Protein AF-A0A8T4RUQ4-F1 (afdb_monomer_lite)

Structure (mmCIF, N/CA/C/O backbone):
data_AF-A0A8T4RUQ4-F1
#
_entry.id   AF-A0A8T4RUQ4-F1
#
loop_
_atom_site.group_PDB
_atom_site.id
_atom_site.type_symbol
_atom_site.label_atom_id
_atom_site.label_alt_id
_atom_site.label_comp_id
_atom_site.label_asym_id
_atom_site.label_entity_id
_atom_site.label_seq_id
_atom_site.pdbx_PDB_ins_code
_atom_site.Cartn_x
_atom_site.Cartn_y
_atom_site.Cartn_z
_atom_site.occupancy
_atom_site.B_iso_or_equiv
_atom_site.auth_seq_id
_atom_site.auth_comp_id
_atom_site.auth_asym_id
_atom_site.auth_atom_id
_atom_site.pdbx_PDB_model_num
ATOM 1 N N . MET A 1 1 ? -36.673 11.374 -6.637 1.00 37.91 1 MET A N 1
ATOM 2 C CA . MET A 1 1 ? -35.238 11.243 -6.970 1.00 37.91 1 MET A CA 1
ATOM 3 C C . MET A 1 1 ? -34.459 11.154 -5.669 1.00 37.91 1 MET A C 1
ATOM 5 O O . MET A 1 1 ? -34.375 12.148 -4.961 1.00 37.91 1 MET A O 1
ATOM 9 N N . PHE A 1 2 ? -33.963 9.973 -5.297 1.00 44.12 2 PHE A N 1
ATOM 10 C CA . PHE A 1 2 ? -33.124 9.838 -4.106 1.00 44.12 2 PHE A CA 1
ATOM 11 C C . PHE A 1 2 ? -31.735 10.381 -4.434 1.00 44.12 2 PHE A C 1
ATOM 13 O O . PHE A 1 2 ? -30.969 9.757 -5.166 1.00 44.12 2 PHE A O 1
ATOM 20 N N . SER A 1 3 ? -31.451 11.586 -3.940 1.00 45.38 3 SER A N 1
ATOM 21 C CA . SER A 1 3 ? -30.118 12.176 -3.971 1.00 45.38 3 SER A CA 1
ATOM 22 C C . SER A 1 3 ? -29.170 11.239 -3.226 1.00 45.38 3 SER A C 1
ATOM 24 O O . SER A 1 3 ? -29.242 11.091 -2.006 1.00 45.38 3 SER A O 1
ATOM 26 N N . SER A 1 4 ? -28.330 10.535 -3.982 1.00 47.59 4 SER A N 1
ATOM 27 C CA . SER A 1 4 ? -27.268 9.701 -3.441 1.00 47.59 4 SER A CA 1
ATOM 28 C C . SER A 1 4 ? -26.260 10.625 -2.765 1.00 47.59 4 SER A C 1
ATOM 30 O O . SER A 1 4 ? -25.376 11.167 -3.428 1.00 47.59 4 SER A O 1
ATOM 32 N N . LEU A 1 5 ? -26.399 10.820 -1.452 1.00 46.06 5 LEU A N 1
ATOM 33 C CA . LEU A 1 5 ? -25.391 11.473 -0.623 1.00 46.06 5 LEU A CA 1
ATOM 34 C C . LEU A 1 5 ? -24.071 10.727 -0.840 1.00 46.06 5 LEU A C 1
ATOM 36 O O . LEU A 1 5 ? -23.889 9.600 -0.372 1.00 46.06 5 LEU A O 1
ATOM 40 N N . LYS A 1 6 ? -23.161 11.324 -1.615 1.00 43.22 6 LYS A N 1
ATOM 41 C CA . LYS A 1 6 ? -21.785 10.847 -1.717 1.00 43.22 6 LYS A CA 1
ATOM 42 C C . LYS A 1 6 ? -21.204 10.969 -0.315 1.00 43.22 6 LYS A C 1
ATOM 44 O O . LYS A 1 6 ? -20.924 12.072 0.133 1.00 43.22 6 LYS A O 1
ATOM 49 N N . LYS A 1 7 ? -21.077 9.846 0.396 1.00 49.56 7 LYS A N 1
ATOM 50 C CA . LYS A 1 7 ? -20.263 9.792 1.610 1.00 49.56 7 LYS A CA 1
ATOM 51 C C . LYS A 1 7 ? -18.850 10.176 1.192 1.00 49.56 7 LYS A C 1
ATOM 53 O O . LYS A 1 7 ? -18.219 9.433 0.438 1.00 49.56 7 LYS A O 1
ATOM 58 N N . GLU A 1 8 ? -18.402 11.346 1.626 1.00 59.28 8 GLU A N 1
ATOM 59 C CA . GLU A 1 8 ? -16.996 11.708 1.534 1.00 59.28 8 GLU A CA 1
ATOM 60 C C . GLU A 1 8 ? -16.187 10.648 2.282 1.00 59.28 8 GLU A C 1
ATOM 62 O O . GLU A 1 8 ? -16.623 10.095 3.298 1.00 59.28 8 GLU A O 1
ATOM 67 N N . PHE A 1 9 ? -15.059 10.263 1.694 1.00 68.62 9 PHE A N 1
ATOM 68 C CA . PHE A 1 9 ? -14.170 9.295 2.305 1.00 68.62 9 PHE A CA 1
ATOM 69 C C . PHE A 1 9 ? -13.537 9.952 3.533 1.00 68.62 9 PHE A C 1
ATOM 71 O O . PHE A 1 9 ? -12.751 10.882 3.398 1.00 68.62 9 PHE A O 1
ATOM 78 N N . ASP A 1 10 ? -13.915 9.492 4.724 1.00 74.38 10 ASP A N 1
ATOM 79 C CA . ASP A 1 10 ? -13.365 10.017 5.970 1.00 74.38 10 ASP A CA 1
ATOM 80 C C . ASP A 1 10 ? -11.993 9.387 6.231 1.00 74.38 10 ASP A C 1
ATOM 82 O O . ASP A 1 10 ? -11.865 8.183 6.493 1.00 74.38 10 ASP A O 1
ATOM 86 N N . LYS A 1 11 ? -10.951 10.202 6.086 1.00 79.81 11 LYS A N 1
ATOM 87 C CA . LYS A 1 11 ? -9.565 9.784 6.261 1.00 79.81 11 LYS A CA 1
ATOM 88 C C . LYS A 1 11 ? -9.284 9.548 7.753 1.00 79.81 11 LYS A C 1
ATOM 90 O O . LYS A 1 11 ? -9.681 10.356 8.589 1.00 79.81 11 LYS A O 1
ATOM 95 N N . PRO A 1 12 ? -8.559 8.479 8.132 1.00 86.94 12 PRO A N 1
ATOM 96 C CA . PRO A 1 12 ? -8.268 8.238 9.539 1.00 86.94 12 PRO A CA 1
ATOM 97 C C . PRO A 1 12 ? -7.388 9.352 10.128 1.00 86.94 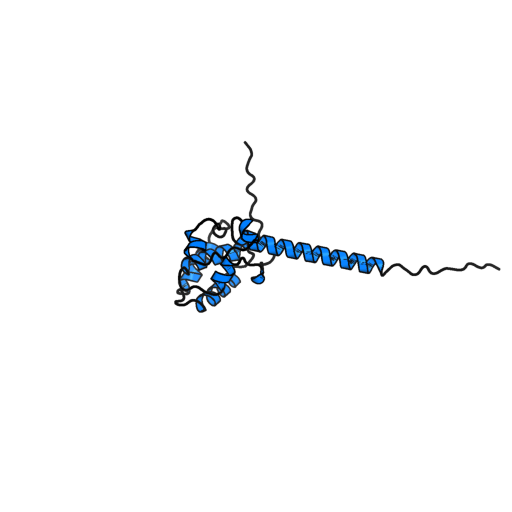12 PRO A C 1
ATOM 99 O O . PRO A 1 12 ? -6.459 9.835 9.481 1.00 86.94 12 PRO A O 1
ATOM 102 N N . SER A 1 13 ? -7.655 9.702 11.391 1.00 84.00 13 SER A N 1
ATOM 103 C CA . SER A 1 13 ? -6.901 10.702 12.167 1.00 84.00 13 SER A CA 1
ATOM 104 C C . SER A 1 13 ? -5.433 10.336 12.408 1.00 84.00 13 SER A C 1
ATOM 106 O O . SER A 1 13 ? -4.611 11.207 12.657 1.00 84.00 13 SER A O 1
ATOM 108 N N . GLU A 1 14 ? -5.109 9.046 12.348 1.00 91.25 14 GLU A N 1
ATOM 109 C CA . GLU A 1 14 ? -3.758 8.507 12.498 1.00 91.25 14 GLU A CA 1
ATOM 110 C C . GLU A 1 14 ? -3.508 7.522 11.360 1.00 91.25 14 GLU A C 1
ATOM 112 O O . GLU A 1 14 ? -4.437 6.838 10.910 1.00 91.25 14 GLU A O 1
ATOM 117 N N . ALA A 1 15 ? -2.254 7.424 10.923 1.00 96.31 15 ALA A N 1
ATOM 118 C CA . ALA A 1 15 ? -1.841 6.455 9.922 1.00 96.31 15 ALA A CA 1
ATOM 119 C C . ALA A 1 15 ? -2.138 5.023 10.388 1.00 96.31 15 ALA A C 1
ATOM 121 O O . ALA A 1 15 ? -1.772 4.615 11.491 1.00 96.31 15 ALA A O 1
ATOM 122 N N . VAL A 1 16 ? -2.802 4.244 9.534 1.00 97.19 16 VAL A N 1
ATOM 123 C CA . VAL A 1 16 ? -3.035 2.825 9.793 1.00 97.19 16 VAL A CA 1
ATOM 124 C C . VAL A 1 16 ? -1.692 2.092 9.711 1.00 97.19 16 VAL A C 1
ATOM 126 O O . VAL A 1 16 ? -1.003 2.232 8.694 1.00 97.19 16 VAL A O 1
ATOM 129 N N . PRO A 1 17 ? -1.321 1.307 10.736 1.00 97.25 17 PRO A N 1
ATOM 130 C CA . PRO A 1 17 ? -0.046 0.605 10.757 1.00 97.25 17 PRO A CA 1
ATOM 131 C C . PRO A 1 17 ? -0.071 -0.634 9.842 1.00 97.25 17 PRO A C 1
ATOM 133 O O . PRO A 1 17 ? -1.133 -1.194 9.536 1.00 97.25 17 PRO A O 1
ATOM 136 N N . GLU A 1 18 ? 1.104 -1.053 9.367 1.00 98.00 18 GLU A N 1
ATOM 137 C CA . GLU A 1 18 ? 1.253 -2.050 8.292 1.00 98.00 18 GLU A CA 1
ATOM 138 C C . GLU A 1 18 ? 0.715 -3.438 8.661 1.00 98.00 18 GLU A C 1
ATOM 140 O O . GLU A 1 18 ? 0.264 -4.206 7.804 1.00 98.00 18 GLU A O 1
ATOM 145 N N . GLU A 1 19 ? 0.691 -3.763 9.949 1.00 97.56 19 GLU A N 1
ATOM 146 C CA . GLU A 1 19 ? 0.171 -5.016 10.492 1.00 97.56 19 GLU A CA 1
ATOM 147 C C . GLU A 1 19 ? -1.308 -5.201 10.133 1.00 97.56 19 GLU A C 1
ATOM 149 O O . GLU A 1 19 ? -1.783 -6.333 9.969 1.00 97.56 19 GLU A O 1
ATOM 154 N N . LEU A 1 20 ? -2.031 -4.095 9.937 1.00 97.75 20 LEU A N 1
ATOM 155 C CA . LEU A 1 20 ? -3.453 -4.083 9.603 1.00 97.75 20 LEU A CA 1
ATOM 156 C C . LEU A 1 20 ? -3.719 -4.076 8.097 1.00 97.75 20 LEU A C 1
ATOM 158 O O . LEU A 1 20 ? -4.879 -4.149 7.686 1.00 97.75 20 LEU A O 1
ATOM 162 N N . PHE A 1 21 ? -2.680 -4.028 7.265 1.00 98.19 21 PHE A N 1
ATOM 163 C CA . PHE A 1 21 ? -2.843 -4.017 5.816 1.00 98.19 21 PHE A CA 1
ATOM 164 C C . PHE A 1 21 ? -3.400 -5.348 5.289 1.00 98.19 21 PHE A C 1
ATOM 166 O O . PHE A 1 21 ? -3.190 -6.408 5.896 1.00 98.19 21 PHE A O 1
ATOM 173 N N . PRO A 1 22 ? -4.117 -5.314 4.151 1.00 97.88 22 PRO A N 1
ATOM 174 C CA . PRO A 1 22 ? -4.596 -6.524 3.498 1.00 97.88 22 PRO A CA 1
ATOM 175 C C . PRO A 1 22 ? -3.442 -7.368 2.946 1.00 97.88 22 PRO A C 1
ATOM 177 O O . PRO A 1 22 ? -2.380 -6.819 2.626 1.00 97.88 22 PRO A O 1
ATOM 180 N N . PRO A 1 23 ? -3.661 -8.684 2.752 1.00 97.94 23 PRO A N 1
ATOM 181 C CA . PRO A 1 23 ? -2.645 -9.593 2.223 1.00 97.94 23 PRO A CA 1
ATOM 182 C C . PRO A 1 23 ? -2.001 -9.099 0.922 1.00 97.94 23 PRO A C 1
ATOM 184 O O . PRO A 1 23 ? -0.782 -9.123 0.795 1.00 97.94 23 PRO A O 1
ATOM 187 N N . CYS A 1 24 ? -2.792 -8.559 -0.013 1.00 97.94 24 CYS A N 1
ATOM 188 C CA . CYS A 1 24 ? -2.278 -8.084 -1.299 1.00 97.94 24 CYS A CA 1
ATOM 189 C C . CYS A 1 24 ? -1.296 -6.912 -1.177 1.00 97.94 24 CYS A C 1
ATOM 191 O O . CYS A 1 24 ? -0.295 -6.875 -1.887 1.00 97.94 24 CYS A O 1
ATOM 193 N N . ILE A 1 25 ? -1.536 -5.975 -0.256 1.00 98.44 25 ILE A N 1
ATOM 194 C CA . ILE A 1 25 ? -0.617 -4.857 -0.016 1.00 98.44 25 ILE A CA 1
ATOM 195 C C . ILE A 1 25 ? 0.643 -5.355 0.692 1.00 98.44 25 ILE A C 1
ATOM 197 O O . ILE A 1 25 ? 1.740 -4.942 0.326 1.00 98.44 25 ILE A O 1
ATOM 201 N N . LYS A 1 26 ? 0.514 -6.287 1.644 1.00 98.31 26 LYS A N 1
ATOM 202 C CA . LYS A 1 26 ? 1.672 -6.912 2.303 1.00 98.31 26 LYS A CA 1
ATOM 203 C C . LYS A 1 26 ? 2.563 -7.656 1.307 1.00 98.31 26 LYS A C 1
ATOM 205 O O . LYS A 1 26 ? 3.778 -7.498 1.354 1.00 98.31 26 LYS A O 1
ATOM 210 N N . LEU A 1 27 ? 1.969 -8.395 0.370 1.00 97.69 27 LEU A N 1
ATOM 211 C CA . LEU A 1 27 ? 2.698 -9.076 -0.702 1.00 97.69 27 LEU A CA 1
ATOM 212 C C . LEU A 1 27 ? 3.390 -8.089 -1.641 1.00 97.69 27 LEU A C 1
ATOM 214 O O . LEU A 1 27 ? 4.557 -8.286 -1.961 1.00 97.69 27 LEU A O 1
ATOM 218 N N . ILE A 1 28 ? 2.723 -6.991 -2.019 1.00 97.88 28 ILE A N 1
ATOM 219 C CA . ILE A 1 28 ? 3.385 -5.914 -2.765 1.00 97.88 28 ILE A CA 1
ATOM 220 C C . ILE A 1 28 ? 4.597 -5.401 -1.975 1.00 97.88 28 ILE A C 1
ATOM 222 O O . ILE A 1 28 ? 5.686 -5.333 -2.535 1.00 97.88 28 ILE A O 1
ATOM 226 N N . LEU A 1 29 ? 4.434 -5.079 -0.687 1.00 98.06 29 LEU A N 1
ATOM 227 C CA . LEU A 1 29 ? 5.488 -4.528 0.176 1.00 98.06 29 LEU A CA 1
ATOM 228 C C . LEU A 1 29 ? 6.654 -5.495 0.448 1.00 98.06 29 LEU A C 1
ATOM 230 O O . LEU A 1 29 ? 7.757 -5.034 0.759 1.00 98.06 29 LEU A O 1
ATOM 234 N N . ALA A 1 30 ? 6.436 -6.803 0.308 1.00 96.75 30 ALA A N 1
ATOM 235 C CA . ALA A 1 30 ? 7.487 -7.817 0.379 1.00 96.75 30 ALA A CA 1
ATOM 236 C C . ALA A 1 30 ? 8.433 -7.780 -0.838 1.00 96.75 30 ALA A C 1
ATOM 238 O O . ALA A 1 30 ? 9.569 -8.238 -0.744 1.00 96.75 30 ALA A O 1
ATOM 239 N N . GLY A 1 31 ? 7.991 -7.179 -1.944 1.00 96.12 31 GLY A N 1
ATOM 240 C CA . GLY A 1 31 ? 8.762 -6.997 -3.167 1.00 96.12 31 GLY A CA 1
ATOM 241 C C . GLY A 1 31 ? 8.123 -7.693 -4.369 1.00 96.12 31 GLY A C 1
ATOM 242 O O . GLY A 1 31 ? 7.302 -8.594 -4.228 1.00 96.12 31 GLY A O 1
ATOM 243 N N . LEU A 1 32 ? 8.488 -7.257 -5.575 1.00 95.12 32 LEU A N 1
ATOM 244 C CA . LEU A 1 32 ? 7.908 -7.728 -6.831 1.00 95.12 32 LEU A CA 1
ATOM 245 C C . LEU A 1 32 ? 8.965 -7.991 -7.905 1.00 95.12 32 LEU A C 1
ATOM 247 O O . LEU A 1 32 ? 9.867 -7.177 -8.139 1.00 95.12 32 LEU A O 1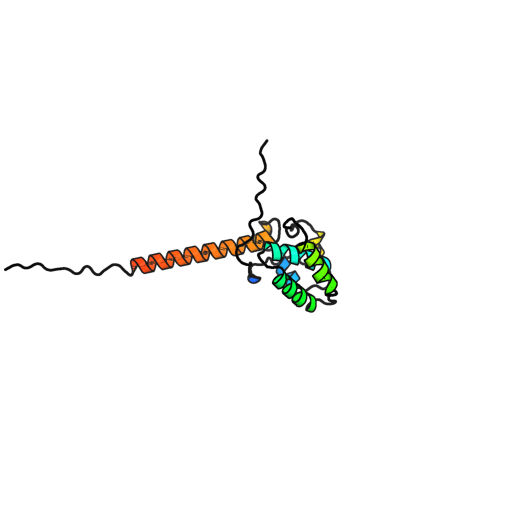
ATOM 251 N N . LYS A 1 33 ? 8.771 -9.096 -8.632 1.00 91.31 33 LYS A N 1
ATOM 252 C CA . LYS A 1 33 ? 9.519 -9.418 -9.855 1.00 91.31 33 LYS A CA 1
ATOM 253 C C . LYS A 1 33 ? 9.059 -8.562 -11.042 1.00 91.31 33 LYS A C 1
ATOM 255 O O . LYS A 1 33 ? 9.895 -8.048 -11.779 1.00 91.31 33 LYS A O 1
ATOM 260 N N . ASP A 1 34 ? 7.747 -8.368 -11.187 1.00 92.44 34 ASP A N 1
ATOM 261 C CA . ASP A 1 34 ? 7.122 -7.550 -12.234 1.00 92.44 34 ASP A CA 1
ATOM 262 C C . ASP A 1 34 ? 5.937 -6.726 -11.678 1.00 92.44 34 ASP A C 1
ATOM 264 O O . ASP A 1 34 ? 5.499 -6.924 -10.549 1.00 92.44 34 ASP A O 1
ATOM 268 N N . GLY A 1 35 ? 5.437 -5.745 -12.434 1.00 94.38 35 GLY A N 1
ATOM 269 C CA . GLY A 1 35 ? 4.280 -4.928 -12.058 1.00 94.38 35 GLY A CA 1
ATOM 270 C C . GLY A 1 35 ? 4.607 -3.715 -11.181 1.00 94.38 35 GLY A C 1
ATOM 271 O O . GLY A 1 35 ? 3.697 -3.036 -10.714 1.00 94.38 35 GLY A O 1
ATOM 272 N N . ARG A 1 36 ? 5.887 -3.367 -10.995 1.00 95.69 36 ARG A N 1
ATOM 273 C CA . ARG A 1 36 ? 6.325 -2.280 -10.093 1.00 95.69 36 ARG A CA 1
ATOM 274 C C . ARG A 1 36 ? 5.675 -0.922 -10.356 1.00 95.69 36 ARG A C 1
ATOM 276 O O . ARG A 1 36 ? 5.318 -0.237 -9.410 1.00 95.69 36 ARG A O 1
ATOM 283 N N . LYS A 1 37 ? 5.491 -0.515 -11.619 1.00 95.00 37 LYS A N 1
ATOM 284 C CA . LYS A 1 37 ? 4.830 0.768 -11.938 1.00 95.00 37 LYS A CA 1
ATOM 285 C C . LYS A 1 37 ? 3.366 0.780 -11.477 1.00 95.00 37 LYS A C 1
ATOM 287 O O . LYS A 1 37 ? 2.907 1.789 -10.954 1.00 95.00 37 LYS A O 1
ATOM 292 N N . ARG A 1 38 ? 2.660 -0.350 -11.633 1.00 95.75 38 ARG A N 1
ATOM 293 C CA . ARG A 1 38 ? 1.295 -0.540 -11.112 1.00 95.75 38 ARG A CA 1
ATOM 294 C C . ARG A 1 38 ? 1.298 -0.547 -9.584 1.00 95.75 38 ARG A C 1
ATOM 296 O O . ARG A 1 38 ? 0.449 0.088 -8.973 1.00 95.75 38 ARG A O 1
ATOM 303 N N . ALA A 1 39 ? 2.284 -1.202 -8.975 1.00 97.25 39 ALA A N 1
ATOM 304 C CA . ALA A 1 39 ? 2.449 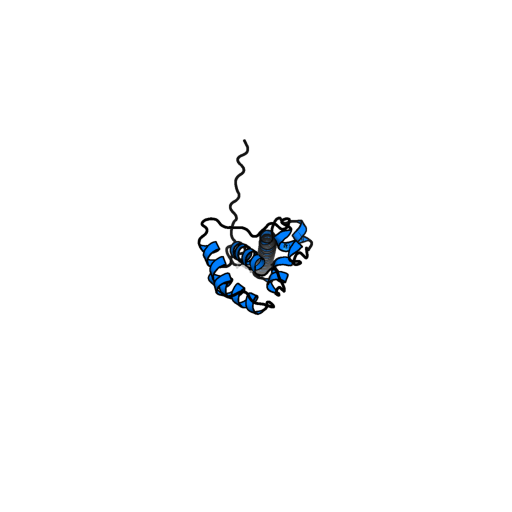-1.238 -7.528 1.00 97.25 39 ALA A CA 1
ATOM 305 C C . ALA A 1 39 ? 2.691 0.149 -6.917 1.00 97.25 39 ALA A C 1
ATOM 307 O O . ALA A 1 39 ? 2.055 0.463 -5.922 1.00 97.25 39 ALA A O 1
ATOM 308 N N . VAL A 1 40 ? 3.532 1.000 -7.520 1.00 97.81 40 VAL A N 1
ATOM 309 C CA . VAL A 1 40 ? 3.735 2.384 -7.048 1.00 97.81 40 VAL A CA 1
ATOM 310 C C . VAL A 1 40 ? 2.410 3.145 -7.053 1.00 97.81 40 VAL A C 1
ATOM 312 O O . VAL A 1 40 ? 2.043 3.727 -6.037 1.00 97.81 40 VAL A O 1
ATOM 315 N N . PHE A 1 41 ? 1.644 3.063 -8.145 1.00 96.81 41 PHE A N 1
ATOM 316 C CA . PHE A 1 41 ? 0.309 3.658 -8.205 1.00 96.81 41 PHE A CA 1
ATOM 317 C C . PHE A 1 41 ? -0.609 3.124 -7.092 1.00 96.81 41 PHE A C 1
ATOM 319 O O . PHE A 1 41 ? -1.207 3.911 -6.360 1.00 96.81 41 PHE A O 1
ATOM 326 N N . ILE A 1 42 ? -0.686 1.803 -6.910 1.00 97.94 42 ILE A N 1
ATOM 327 C CA . ILE A 1 42 ? -1.497 1.174 -5.855 1.00 97.94 42 ILE A CA 1
ATOM 328 C C . ILE A 1 42 ? -1.072 1.660 -4.463 1.00 97.94 42 ILE A C 1
ATOM 330 O O . ILE A 1 42 ? -1.932 2.041 -3.673 1.00 97.94 42 ILE A O 1
ATOM 334 N N . LEU A 1 43 ? 0.230 1.645 -4.165 1.00 98.38 43 LEU A N 1
ATOM 335 C CA . LEU A 1 43 ? 0.782 1.993 -2.856 1.00 98.38 43 LEU A CA 1
ATOM 336 C C . LEU A 1 43 ? 0.550 3.464 -2.516 1.00 98.38 43 LEU A C 1
ATOM 338 O O . LEU A 1 43 ? 0.129 3.740 -1.399 1.00 98.38 43 LEU A O 1
ATOM 342 N N . ILE A 1 44 ? 0.759 4.392 -3.456 1.00 97.88 44 ILE A N 1
ATOM 343 C CA . ILE A 1 44 ? 0.516 5.824 -3.219 1.00 97.88 44 ILE A CA 1
ATOM 344 C C . ILE A 1 44 ? -0.943 6.053 -2.819 1.00 97.88 44 ILE A C 1
ATOM 346 O O . ILE A 1 44 ? -1.204 6.627 -1.763 1.00 97.88 44 ILE A O 1
ATOM 350 N N . ASN A 1 45 ? -1.885 5.563 -3.632 1.00 97.19 45 ASN A N 1
ATOM 351 C CA . ASN A 1 45 ? -3.312 5.752 -3.370 1.00 97.19 45 ASN A CA 1
ATOM 352 C C . ASN A 1 45 ? -3.719 5.063 -2.058 1.00 97.19 45 ASN A C 1
ATOM 354 O O . ASN A 1 45 ? -4.379 5.659 -1.213 1.00 97.19 45 ASN A O 1
ATOM 358 N N . PHE A 1 46 ? -3.280 3.818 -1.844 1.00 98.00 46 PHE A N 1
ATOM 359 C CA . PHE A 1 46 ? -3.600 3.067 -0.633 1.00 98.00 46 PHE A CA 1
ATOM 360 C C . PHE A 1 46 ? -3.060 3.740 0.635 1.00 98.00 46 PHE A C 1
ATOM 362 O O . PHE A 1 46 ? -3.833 3.967 1.561 1.00 98.00 46 PHE A O 1
ATOM 369 N N . LEU A 1 47 ? -1.763 4.064 0.687 1.00 97.88 47 LEU A N 1
ATOM 370 C CA . LEU A 1 47 ? -1.127 4.635 1.878 1.00 97.88 47 LEU A CA 1
ATOM 371 C C . LEU A 1 47 ? -1.694 6.020 2.191 1.00 97.88 47 LEU A C 1
ATOM 373 O O . LEU A 1 47 ? -1.970 6.324 3.353 1.00 97.88 47 LEU A O 1
ATOM 377 N N . LYS A 1 48 ? -1.955 6.830 1.155 1.00 96.19 48 LYS A N 1
ATOM 378 C CA . LYS A 1 48 ? -2.583 8.139 1.332 1.00 96.19 48 LYS A CA 1
ATOM 379 C C . LYS A 1 48 ? -3.969 8.014 1.958 1.00 96.19 48 LYS A C 1
ATOM 381 O O . LYS A 1 48 ? -4.240 8.690 2.953 1.00 96.19 48 LYS A O 1
ATOM 386 N N . SER A 1 49 ? -4.812 7.125 1.429 1.00 95.69 49 SER A N 1
ATOM 387 C CA . SER A 1 49 ? -6.134 6.836 1.999 1.00 95.69 49 SER A CA 1
ATOM 388 C C . SER A 1 49 ? -6.049 6.167 3.382 1.00 95.69 49 SER A C 1
ATOM 390 O O . SER A 1 49 ? -6.952 6.322 4.197 1.00 95.69 49 SER A O 1
ATOM 392 N N . ALA A 1 50 ? -4.959 5.458 3.683 1.00 96.44 50 ALA A N 1
ATOM 393 C CA . ALA A 1 50 ? -4.696 4.837 4.981 1.00 96.44 50 ALA A CA 1
ATOM 394 C C . ALA A 1 50 ? -4.133 5.810 6.034 1.00 96.44 50 ALA A C 1
ATOM 396 O O . ALA A 1 50 ? -3.778 5.377 7.126 1.00 96.44 50 ALA A O 1
ATOM 397 N N . GLY A 1 51 ? -4.038 7.108 5.738 1.00 95.50 51 GLY A N 1
ATOM 398 C CA . GLY A 1 51 ? -3.645 8.119 6.720 1.00 95.50 51 GLY A CA 1
ATOM 399 C C . GLY A 1 51 ? -2.263 8.730 6.502 1.00 95.50 51 GLY A C 1
ATOM 400 O O . GLY A 1 51 ? -2.024 9.832 6.986 1.00 95.50 51 GLY A O 1
ATOM 401 N N . TRP A 1 52 ? -1.391 8.084 5.727 1.00 97.12 52 TRP A N 1
ATOM 402 C CA . TRP A 1 52 ? 0.025 8.442 5.639 1.00 97.12 52 TRP A CA 1
ATOM 403 C C . TRP A 1 52 ? 0.227 9.806 4.950 1.00 97.12 52 TRP A C 1
ATOM 405 O O . TRP A 1 52 ? -0.558 10.236 4.084 1.00 97.12 52 TRP A O 1
ATOM 415 N N . ASP A 1 53 ? 1.248 10.542 5.376 1.00 96.12 53 ASP A N 1
ATOM 416 C CA . ASP A 1 53 ? 1.690 11.784 4.743 1.00 96.12 53 ASP A CA 1
ATOM 417 C C . ASP A 1 53 ? 2.591 11.495 3.529 1.00 96.12 53 ASP A C 1
ATOM 419 O O . ASP A 1 53 ? 2.942 10.355 3.246 1.00 96.12 53 ASP A O 1
ATOM 423 N N . TYR A 1 54 ? 2.876 12.520 2.728 1.00 96.44 54 TYR A N 1
ATOM 424 C CA . TYR A 1 54 ? 3.608 12.310 1.477 1.00 96.44 54 TYR A CA 1
ATOM 425 C C . TYR A 1 54 ? 5.082 11.966 1.699 1.00 96.44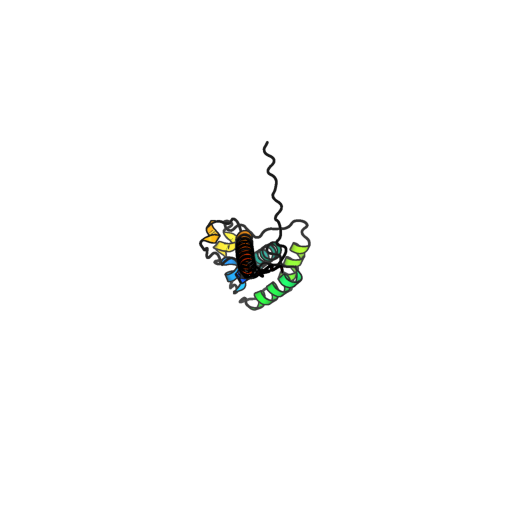 54 TYR A C 1
ATOM 427 O O . TYR A 1 54 ? 5.627 11.213 0.895 1.00 96.44 54 TYR A O 1
ATOM 435 N N . ASP A 1 55 ? 5.692 12.466 2.770 1.00 97.19 55 ASP A N 1
ATOM 436 C CA . ASP A 1 55 ? 7.119 12.293 3.020 1.00 97.19 55 ASP A CA 1
ATOM 437 C C . ASP A 1 55 ? 7.371 10.855 3.500 1.00 97.19 55 ASP A C 1
ATOM 439 O O . ASP A 1 55 ? 8.200 10.143 2.932 1.00 97.19 55 ASP A O 1
ATOM 443 N N . THR A 1 56 ? 6.535 10.350 4.416 1.00 97.81 56 THR A N 1
ATOM 444 C CA . THR A 1 56 ? 6.586 8.939 4.843 1.00 97.81 56 THR A CA 1
ATOM 445 C C . THR A 1 56 ? 6.248 7.963 3.713 1.00 97.81 56 THR A C 1
ATOM 447 O O . THR A 1 56 ? 6.846 6.887 3.615 1.00 97.81 56 THR A O 1
ATOM 450 N N . ILE A 1 57 ? 5.326 8.323 2.808 1.00 98.25 57 ILE A N 1
ATOM 451 C CA . ILE A 1 57 ? 5.053 7.528 1.599 1.00 98.25 57 ILE A CA 1
ATOM 452 C C . ILE A 1 57 ? 6.284 7.487 0.690 1.00 98.25 57 ILE A C 1
ATOM 454 O O . ILE A 1 57 ? 6.612 6.420 0.165 1.00 98.25 57 ILE A O 1
ATOM 458 N N . GLU A 1 58 ? 6.968 8.614 0.486 1.00 98.38 58 GLU A N 1
ATOM 459 C CA . GLU A 1 58 ? 8.173 8.671 -0.342 1.00 98.38 58 GLU A CA 1
ATOM 460 C C . GLU A 1 58 ? 9.271 7.755 0.205 1.00 98.38 58 GLU A C 1
ATOM 462 O O . GLU A 1 58 ? 9.772 6.889 -0.520 1.00 98.38 58 GLU A O 1
ATOM 467 N N . GLU A 1 59 ? 9.584 7.884 1.495 1.00 98.06 59 GLU A N 1
ATOM 468 C CA . GLU A 1 59 ? 10.562 7.040 2.183 1.00 98.06 59 GLU A CA 1
ATOM 469 C C . GLU A 1 59 ? 10.209 5.557 2.048 1.00 98.06 59 GLU A C 1
ATOM 471 O O . GLU A 1 59 ? 11.055 4.730 1.678 1.00 98.06 59 GLU A O 1
ATOM 476 N N . LYS A 1 60 ? 8.930 5.218 2.259 1.00 98.38 60 LYS A N 1
ATOM 477 C CA . LYS A 1 60 ? 8.436 3.847 2.131 1.00 98.38 60 LYS A CA 1
ATOM 478 C C . LYS A 1 60 ? 8.613 3.306 0.717 1.00 98.38 60 LYS A C 1
ATOM 480 O O . LYS A 1 60 ? 9.051 2.164 0.560 1.00 98.38 60 LYS A O 1
ATOM 485 N N . LEU A 1 61 ? 8.297 4.095 -0.311 1.00 98.31 61 LEU A N 1
ATOM 486 C CA . LEU A 1 61 ? 8.440 3.694 -1.712 1.00 98.31 61 LEU A CA 1
ATOM 487 C C . LEU A 1 61 ? 9.905 3.509 -2.107 1.00 98.31 61 LEU A C 1
ATOM 489 O O . LEU A 1 61 ? 10.221 2.542 -2.800 1.00 98.31 61 LEU A O 1
ATOM 493 N N . ILE A 1 62 ? 10.802 4.389 -1.656 1.00 97.75 62 ILE A N 1
ATOM 494 C CA . ILE A 1 62 ? 12.244 4.268 -1.905 1.00 97.75 62 ILE A CA 1
ATOM 495 C C . ILE A 1 62 ? 12.783 2.994 -1.245 1.00 97.75 62 ILE A C 1
ATOM 497 O O . ILE A 1 62 ? 13.466 2.203 -1.901 1.00 97.75 62 ILE A O 1
ATOM 501 N N . ALA A 1 63 ? 12.442 2.758 0.024 1.00 97.56 63 ALA A N 1
ATOM 502 C CA . ALA A 1 63 ? 12.863 1.567 0.759 1.00 97.56 63 ALA A CA 1
ATOM 503 C C . ALA A 1 63 ? 12.310 0.277 0.135 1.00 97.56 63 ALA A C 1
ATOM 505 O O . ALA A 1 63 ? 13.043 -0.698 -0.031 1.00 97.56 63 ALA A O 1
ATOM 506 N N . TRP A 1 64 ? 11.034 0.271 -0.252 1.00 97.88 64 TRP A N 1
ATOM 507 C CA . TRP A 1 64 ? 10.403 -0.845 -0.952 1.00 97.88 64 TRP A CA 1
ATOM 508 C C . TRP A 1 64 ? 11.059 -1.118 -2.310 1.00 97.88 64 TRP A C 1
ATOM 510 O O . TRP A 1 64 ? 11.358 -2.265 -2.635 1.00 97.88 64 TRP A O 1
ATOM 520 N N . ASN A 1 65 ? 11.341 -0.078 -3.096 1.00 97.62 65 ASN A N 1
ATOM 521 C CA . ASN A 1 65 ? 11.880 -0.237 -4.443 1.00 97.62 65 ASN A CA 1
ATOM 522 C C . ASN A 1 65 ? 13.272 -0.879 -4.451 1.00 97.62 65 ASN A C 1
ATOM 524 O O . ASN A 1 65 ? 13.555 -1.667 -5.349 1.00 97.62 65 ASN A O 1
ATOM 528 N N . LYS A 1 66 ? 14.091 -0.628 -3.419 1.00 96.19 66 LYS A N 1
ATOM 529 C CA . LYS A 1 66 ? 15.396 -1.286 -3.221 1.00 96.19 66 LYS A CA 1
ATOM 530 C C . LYS A 1 66 ? 15.295 -2.806 -3.034 1.00 96.19 66 LYS A C 1
ATOM 532 O O . LYS A 1 66 ? 16.259 -3.504 -3.323 1.00 96.19 66 LYS A O 1
ATOM 537 N N . LYS A 1 67 ? 14.148 -3.326 -2.577 1.00 94.25 67 LYS A N 1
ATOM 538 C CA . LYS A 1 67 ? 13.913 -4.771 -2.390 1.00 94.25 67 LYS A CA 1
ATOM 539 C C . LYS A 1 67 ? 13.508 -5.486 -3.682 1.00 94.25 67 LYS A C 1
ATOM 541 O O . LYS A 1 67 ? 13.519 -6.711 -3.733 1.00 94.25 67 LYS A O 1
ATOM 546 N N . ASN A 1 68 ? 13.118 -4.744 -4.720 1.00 92.69 68 ASN A N 1
ATOM 547 C CA . ASN A 1 68 ? 12.608 -5.326 -5.957 1.00 92.69 68 ASN A CA 1
ATOM 548 C C . ASN A 1 68 ? 13.743 -5.734 -6.906 1.00 92.69 68 ASN A C 1
ATOM 550 O O . ASN A 1 68 ? 14.678 -4.968 -7.136 1.00 92.69 68 ASN A O 1
ATOM 554 N N . GLY A 1 69 ? 13.608 -6.890 -7.561 1.00 83.94 69 GLY A N 1
ATOM 555 C CA . GLY A 1 69 ? 14.550 -7.327 -8.595 1.00 83.94 69 GLY A CA 1
ATOM 556 C C . GLY A 1 69 ? 14.411 -6.507 -9.878 1.00 83.94 69 GLY A C 1
ATOM 557 O O . GLY A 1 69 ? 13.555 -6.815 -10.701 1.00 83.94 69 GLY A O 1
ATOM 558 N N . GLY A 1 70 ? 15.229 -5.469 -10.056 1.00 88.00 70 GLY A N 1
ATOM 559 C CA . GLY A 1 70 ? 15.110 -4.487 -11.144 1.00 88.00 70 GLY A CA 1
ATOM 560 C C . GLY A 1 70 ? 14.412 -3.200 -10.684 1.00 88.00 70 GLY A C 1
ATOM 561 O O . GLY A 1 70 ? 13.322 -2.895 -11.174 1.00 88.00 70 GLY A O 1
ATOM 562 N N . PRO A 1 71 ? 14.984 -2.458 -9.718 1.00 93.88 71 PRO A N 1
ATOM 563 C CA . PRO A 1 71 ? 14.362 -1.267 -9.146 1.00 93.88 71 PRO A CA 1
ATOM 564 C C . PRO A 1 71 ? 14.014 -0.235 -10.224 1.00 93.88 71 PRO A C 1
ATOM 566 O O . PRO A 1 71 ? 14.744 -0.032 -11.195 1.00 93.88 71 PRO A O 1
ATOM 569 N N . LEU A 1 72 ? 12.888 0.455 -10.045 1.00 96.31 72 LEU A N 1
ATOM 570 C CA . LEU A 1 72 ? 12.554 1.604 -10.883 1.00 96.31 72 LEU A CA 1
ATOM 571 C C . LEU A 1 72 ? 13.519 2.760 -10.590 1.00 96.31 72 LEU A C 1
ATOM 573 O O . LEU A 1 72 ? 13.992 2.911 -9.464 1.00 96.31 72 LEU A O 1
ATOM 577 N N . ARG A 1 73 ? 13.769 3.617 -11.585 1.00 96.25 73 ARG A N 1
ATOM 578 C CA . ARG A 1 73 ? 14.528 4.857 -11.370 1.00 96.25 73 ARG A CA 1
ATOM 579 C C . ARG A 1 73 ? 13.790 5.731 -10.361 1.00 96.25 73 ARG A C 1
ATOM 581 O O . ARG A 1 73 ? 12.589 5.940 -10.515 1.00 96.25 73 ARG A O 1
ATOM 588 N N . GLU A 1 74 ? 14.504 6.302 -9.399 1.00 94.69 74 GLU A N 1
ATOM 589 C CA . GLU A 1 74 ? 13.920 7.112 -8.320 1.00 94.69 74 GLU A CA 1
ATOM 590 C C . GLU A 1 74 ? 13.045 8.267 -8.836 1.00 94.69 74 GLU A C 1
ATOM 592 O O . GLU A 1 74 ? 11.946 8.498 -8.334 1.00 94.69 74 GLU A O 1
ATOM 597 N N . VAL A 1 75 ? 13.463 8.909 -9.934 1.00 95.06 75 VAL A N 1
ATOM 598 C CA . VAL A 1 75 ? 12.683 9.950 -10.625 1.00 95.06 75 VAL A CA 1
ATOM 599 C C . VAL A 1 75 ? 11.284 9.480 -11.045 1.00 95.06 75 VAL A C 1
ATOM 601 O O . VAL A 1 75 ? 10.346 10.271 -11.059 1.00 95.06 75 VAL A O 1
ATOM 604 N N . THR A 1 76 ? 11.108 8.188 -11.346 1.00 94.94 76 THR A N 1
ATOM 605 C CA . THR A 1 76 ? 9.796 7.611 -11.682 1.00 94.94 76 THR A CA 1
ATOM 606 C C . THR A 1 76 ? 8.888 7.567 -10.455 1.00 94.94 76 THR A C 1
ATOM 608 O O . THR A 1 76 ? 7.712 7.909 -10.564 1.00 94.94 76 THR A O 1
ATOM 611 N N . LEU A 1 77 ? 9.424 7.184 -9.291 1.00 96.44 77 LEU A N 1
ATOM 612 C CA . LEU A 1 77 ? 8.673 7.127 -8.033 1.00 96.44 77 LEU A CA 1
ATOM 613 C C . LEU A 1 77 ? 8.249 8.537 -7.617 1.00 96.44 77 LEU A C 1
ATOM 615 O O . LEU A 1 77 ? 7.059 8.806 -7.459 1.00 96.44 77 LEU A O 1
ATOM 619 N N . LYS A 1 78 ? 9.225 9.450 -7.535 1.00 96.12 78 LYS A N 1
ATOM 620 C CA . LYS A 1 78 ? 9.016 10.862 -7.187 1.00 96.12 78 LYS A CA 1
ATOM 621 C C . LYS A 1 78 ? 8.049 11.548 -8.150 1.00 96.12 78 LYS A C 1
ATOM 623 O O . LYS A 1 78 ? 7.173 12.296 -7.725 1.00 96.12 78 LYS A O 1
ATOM 628 N N . GLY A 1 79 ? 8.160 11.259 -9.448 1.00 96.88 79 GLY A N 1
ATOM 629 C CA . GLY A 1 79 ? 7.258 11.780 -10.472 1.00 96.88 79 GLY A CA 1
ATOM 630 C C . GLY A 1 79 ? 5.803 11.355 -10.259 1.00 96.88 79 GLY A C 1
ATOM 631 O O . GLY A 1 79 ? 4.917 12.210 -10.280 1.00 96.88 79 GLY A O 1
ATOM 632 N N . GLN A 1 80 ? 5.551 10.065 -10.001 1.00 95.88 80 GLN A N 1
ATOM 633 C CA . GLN A 1 80 ? 4.196 9.574 -9.715 1.00 95.88 80 GLN A CA 1
ATOM 634 C C . GLN A 1 80 ? 3.639 10.140 -8.402 1.00 95.88 80 GLN A C 1
ATOM 636 O O . GLN A 1 80 ? 2.474 10.539 -8.358 1.00 95.88 80 GLN A O 1
ATOM 641 N N . LEU A 1 81 ? 4.465 10.234 -7.356 1.00 96.62 81 LEU A N 1
ATOM 642 C CA . LEU A 1 81 ? 4.061 10.805 -6.072 1.00 96.62 81 LEU A CA 1
ATOM 643 C C . LEU A 1 81 ? 3.692 12.287 -6.202 1.00 96.62 81 LEU A C 1
ATOM 645 O O . LEU A 1 81 ? 2.633 12.705 -5.734 1.00 96.62 81 LEU A O 1
ATOM 649 N N . ARG A 1 82 ? 4.516 13.071 -6.908 1.00 96.25 82 ARG A N 1
ATOM 650 C CA . ARG A 1 82 ? 4.245 14.487 -7.188 1.00 96.25 82 ARG A CA 1
ATOM 651 C C . ARG A 1 82 ? 2.967 14.668 -8.002 1.00 96.25 82 ARG A C 1
ATOM 653 O O . ARG A 1 82 ? 2.177 15.551 -7.685 1.00 96.25 82 ARG A O 1
ATOM 660 N N . TYR A 1 83 ? 2.751 13.836 -9.023 1.00 95.31 83 TYR A N 1
ATOM 661 C CA . TYR A 1 83 ? 1.520 13.872 -9.816 1.00 95.31 83 TYR A CA 1
ATOM 662 C C . TYR A 1 83 ? 0.283 13.634 -8.945 1.00 95.31 83 TYR A C 1
ATOM 664 O O . TYR A 1 83 ? -0.683 14.387 -9.051 1.00 95.31 83 TYR A O 1
ATOM 672 N N . HIS A 1 84 ? 0.333 12.636 -8.058 1.00 95.31 84 HIS A N 1
ATOM 673 C CA . HIS A 1 84 ? -0.743 12.363 -7.108 1.00 95.31 84 HIS A CA 1
ATOM 674 C C . HIS A 1 84 ? -0.958 13.536 -6.140 1.00 95.31 84 HIS A C 1
ATOM 676 O O . HIS A 1 84 ? -2.092 13.943 -5.917 1.00 95.31 84 HIS A O 1
ATOM 682 N N . LYS A 1 85 ? 0.124 14.118 -5.603 1.00 94.00 85 LYS A N 1
ATOM 683 C CA . LYS A 1 85 ? 0.076 15.285 -4.705 1.00 94.00 85 LYS A CA 1
ATOM 684 C C . LYS A 1 85 ? -0.568 16.512 -5.350 1.00 94.00 85 LYS A C 1
ATOM 686 O O . LYS A 1 85 ? -1.223 17.276 -4.654 1.00 94.00 85 LYS A O 1
ATOM 691 N N . ALA A 1 86 ? -0.396 16.686 -6.658 1.00 94.69 86 ALA A N 1
ATOM 692 C CA . ALA A 1 86 ? -0.990 17.785 -7.412 1.00 94.69 86 ALA A CA 1
ATOM 693 C C . ALA A 1 86 ? -2.484 17.584 -7.737 1.00 94.69 86 ALA A C 1
ATOM 695 O O . ALA A 1 86 ? -3.130 18.524 -8.199 1.00 94.69 86 ALA A O 1
ATOM 696 N N . GLN A 1 87 ? -3.048 16.387 -7.530 1.00 90.31 87 GLN A N 1
ATOM 697 C CA . GLN A 1 87 ? -4.471 16.157 -7.779 1.00 90.31 87 GLN A CA 1
ATOM 698 C C . GLN A 1 87 ? -5.326 16.814 -6.691 1.00 90.31 87 GLN A C 1
ATOM 700 O O . GLN A 1 87 ? -5.082 16.644 -5.501 1.00 90.31 87 GLN A O 1
ATOM 705 N N . GLN A 1 88 ? -6.380 17.518 -7.107 1.00 76.75 88 GLN A N 1
ATOM 706 C CA . GLN A 1 88 ? -7.317 18.178 -6.187 1.00 76.75 88 GLN A CA 1
ATOM 707 C C . GLN A 1 88 ? -8.280 17.202 -5.492 1.00 76.75 88 GLN A C 1
ATOM 709 O O . GLN A 1 88 ? -8.919 17.566 -4.510 1.00 76.75 88 GLN A O 1
ATOM 714 N N . LYS A 1 89 ? -8.425 15.978 -6.015 1.00 82.25 89 LYS A N 1
ATOM 715 C CA . LYS A 1 89 ? -9.344 14.963 -5.489 1.00 82.25 89 LYS A CA 1
ATOM 716 C C . LYS A 1 89 ? -8.566 13.834 -4.839 1.00 82.25 89 LYS A C 1
ATOM 718 O O . LYS A 1 89 ? -7.599 13.337 -5.414 1.00 82.25 89 LYS A O 1
ATOM 723 N N . GLU A 1 90 ? -9.050 13.381 -3.688 1.00 80.19 90 GLU A N 1
ATOM 724 C CA . GLU A 1 90 ? -8.557 12.149 -3.088 1.00 80.19 90 GLU A CA 1
ATOM 725 C C . GLU A 1 90 ? -8.905 10.958 -3.986 1.00 80.19 90 GLU A C 1
ATOM 727 O O . GLU A 1 90 ? -10.071 10.709 -4.309 1.00 80.19 90 GLU A O 1
ATOM 732 N N . MET A 1 91 ? -7.874 10.235 -4.418 1.00 86.31 91 MET A N 1
ATOM 733 C CA . MET A 1 91 ? -8.018 9.033 -5.226 1.00 86.31 91 MET A CA 1
ATOM 734 C C . MET A 1 91 ? -7.902 7.800 -4.332 1.00 86.31 91 MET A C 1
ATOM 736 O O . MET A 1 91 ? -6.963 7.653 -3.551 1.00 86.31 91 MET A O 1
ATOM 740 N N . LEU A 1 92 ? -8.890 6.914 -4.442 1.00 91.12 92 LEU A N 1
ATOM 741 C CA . LEU A 1 92 ? -8.873 5.622 -3.767 1.00 91.12 92 LEU A CA 1
ATOM 742 C C . LEU A 1 92 ? -7.974 4.642 -4.528 1.00 91.12 92 LEU A C 1
ATOM 744 O O . LEU A 1 92 ? -7.856 4.737 -5.755 1.00 91.12 92 LEU A O 1
ATOM 748 N N . PRO A 1 93 ? -7.397 3.639 -3.844 1.00 93.62 93 PRO A N 1
ATOM 749 C CA . PRO A 1 93 ? -6.761 2.539 -4.547 1.00 93.62 93 PRO A CA 1
ATOM 750 C C . PRO A 1 93 ? -7.784 1.803 -5.430 1.00 93.62 93 PRO A C 1
ATOM 752 O O . PRO A 1 93 ? -8.983 1.806 -5.119 1.00 93.62 93 PRO A O 1
ATOM 755 N N . PRO A 1 94 ? -7.328 1.132 -6.503 1.00 94.94 94 PRO A N 1
ATOM 756 C CA . PRO A 1 94 ? -8.192 0.320 -7.348 1.00 94.94 94 PRO A CA 1
ATOM 757 C C . PRO A 1 94 ? -9.079 -0.658 -6.570 1.00 94.94 94 PRO A C 1
ATOM 759 O O . PRO A 1 94 ? -8.707 -1.177 -5.515 1.00 94.94 94 PRO A O 1
ATOM 762 N N . ASN A 1 95 ? -10.260 -0.944 -7.118 1.00 96.25 95 ASN A N 1
ATOM 763 C CA . ASN A 1 95 ? -11.145 -1.963 -6.555 1.00 96.25 95 ASN A CA 1
ATOM 764 C C . ASN A 1 95 ? -10.537 -3.360 -6.728 1.00 96.25 95 ASN A C 1
ATOM 766 O O . ASN A 1 95 ? -9.844 -3.627 -7.709 1.00 96.25 95 ASN A O 1
ATOM 770 N N . CYS A 1 96 ? -10.853 -4.270 -5.808 1.00 93.69 96 CYS A N 1
ATOM 771 C CA . CYS A 1 96 ? -10.342 -5.643 -5.833 1.00 93.69 96 CYS A CA 1
ATOM 772 C C . CYS A 1 96 ? -10.769 -6.416 -7.097 1.00 93.69 96 CYS A C 1
ATOM 774 O O . CYS A 1 96 ? -10.015 -7.252 -7.585 1.00 93.69 96 CYS A O 1
ATOM 776 N N . GLU A 1 97 ? -11.952 -6.115 -7.642 1.00 92.00 97 GLU A N 1
ATOM 777 C CA . GLU A 1 97 ? -12.522 -6.752 -8.843 1.00 92.00 97 GLU A CA 1
ATOM 778 C C . GLU A 1 97 ? -11.794 -6.379 -10.143 1.00 92.00 97 GLU A C 1
ATOM 780 O O . GLU A 1 97 ? -11.900 -7.081 -11.148 1.00 92.00 97 GLU A O 1
ATOM 785 N N . ALA A 1 98 ? -11.043 -5.275 -10.136 1.00 93.38 98 ALA A N 1
ATOM 786 C CA . ALA A 1 98 ? -10.307 -4.791 -11.291 1.00 93.38 98 ALA A CA 1
ATOM 787 C C . ALA A 1 98 ? -9.053 -5.661 -11.516 1.00 93.38 98 ALA A C 1
ATOM 789 O O . ALA A 1 98 ? -7.972 -5.387 -10.980 1.00 93.38 98 ALA A O 1
ATOM 790 N N . LYS A 1 99 ? -9.230 -6.747 -12.284 1.00 91.88 99 LYS A N 1
ATOM 791 C CA . LYS A 1 99 ? -8.274 -7.862 -12.437 1.00 91.88 99 LYS A CA 1
ATOM 792 C C . LYS A 1 99 ? -6.854 -7.415 -12.789 1.00 91.88 99 LYS A C 1
ATOM 794 O O . LYS A 1 99 ? -5.904 -7.964 -12.230 1.00 91.88 99 LYS A O 1
ATOM 799 N N . GLN A 1 100 ? -6.710 -6.369 -13.602 1.00 93.50 100 GLN A N 1
ATOM 800 C CA . GLN A 1 100 ? -5.422 -5.832 -14.050 1.00 93.50 100 GLN A CA 1
ATOM 801 C C . GLN A 1 100 ? -4.515 -5.287 -12.935 1.00 93.50 100 GLN A C 1
ATOM 803 O O . GLN A 1 100 ? -3.325 -5.045 -13.165 1.00 93.50 100 GLN A O 1
ATOM 808 N N . TYR A 1 101 ? -5.063 -5.061 -11.736 1.00 94.75 101 TYR A N 1
ATOM 809 C CA . TYR A 1 101 ? -4.300 -4.580 -10.590 1.00 94.75 101 TYR A CA 1
ATOM 810 C C . TYR A 1 101 ? -3.823 -5.731 -9.711 1.00 94.75 101 TYR A C 1
ATOM 812 O O . TYR A 1 101 ? -2.650 -6.061 -9.740 1.00 94.75 101 TYR A O 1
ATOM 820 N N . TYR A 1 102 ? -4.691 -6.364 -8.924 1.00 95.75 102 TYR A N 1
ATOM 821 C CA . TYR A 1 102 ? -4.227 -7.317 -7.905 1.00 95.75 102 TYR A CA 1
ATOM 822 C C . TYR A 1 102 ? -4.106 -8.752 -8.422 1.00 95.75 102 TYR A C 1
ATOM 824 O O . TYR A 1 102 ? -3.201 -9.478 -8.011 1.00 95.75 102 TYR A O 1
ATOM 832 N N . VAL A 1 103 ? -5.022 -9.167 -9.304 1.00 95.06 103 VAL A N 1
ATOM 833 C CA . VAL A 1 103 ? -5.115 -10.555 -9.782 1.00 95.06 103 VAL A CA 1
ATOM 834 C C . VAL A 1 103 ? -4.013 -10.839 -10.796 1.00 95.06 103 VAL A C 1
ATOM 836 O O . VAL A 1 103 ? -3.206 -11.734 -10.578 1.00 95.06 103 VAL A O 1
ATOM 839 N N . GLU A 1 104 ? -3.909 -10.033 -11.853 1.00 95.19 104 GLU A N 1
ATOM 840 C CA . GLU A 1 104 ? -2.890 -10.208 -12.898 1.00 95.19 104 GLU A CA 1
ATOM 841 C C . GLU A 1 104 ? -1.463 -9.943 -12.407 1.00 95.19 104 GLU A C 1
ATOM 843 O O . GLU A 1 104 ? -0.510 -10.466 -12.973 1.00 95.19 104 GLU A O 1
ATOM 848 N N . MET A 1 105 ? -1.289 -9.149 -11.345 1.00 94.94 105 MET A N 1
ATOM 849 C CA . MET A 1 105 ? 0.018 -9.000 -10.694 1.00 94.94 105 MET A CA 1
ATOM 850 C C . MET A 1 105 ? 0.395 -10.204 -9.816 1.00 94.94 105 MET A C 1
ATOM 852 O O . MET A 1 105 ? 1.506 -10.236 -9.294 1.00 94.94 105 MET A O 1
ATOM 856 N N . GLY A 1 106 ? -0.509 -11.168 -9.609 1.00 95.00 106 GLY A N 1
ATOM 857 C CA . GLY A 1 106 ? -0.256 -12.351 -8.784 1.00 95.00 106 GLY A CA 1
ATOM 858 C C . GLY A 1 106 ? -0.184 -12.070 -7.279 1.00 95.00 106 GLY A C 1
ATOM 859 O O . GLY A 1 106 ? 0.337 -12.888 -6.529 1.00 95.00 106 GLY A O 1
ATOM 860 N N . VAL A 1 107 ? -0.694 -10.921 -6.819 1.00 96.38 107 VAL A N 1
ATOM 861 C CA . VAL A 1 107 ? -0.645 -10.506 -5.401 1.00 96.38 107 VAL A CA 1
ATOM 862 C C . VAL A 1 107 ? -1.980 -10.686 -4.677 1.00 96.38 107 VAL A C 1
ATOM 864 O O . VAL A 1 107 ? -2.074 -10.450 -3.474 1.00 96.38 107 VAL A O 1
ATOM 867 N N . CYS A 1 108 ? -3.046 -11.067 -5.381 1.00 96.38 108 CYS A N 1
ATOM 868 C CA . CYS A 1 108 ? -4.351 -11.295 -4.770 1.00 96.38 108 CYS A CA 1
ATOM 869 C C . CYS A 1 108 ? -4.389 -12.651 -4.046 1.00 96.38 108 CYS A C 1
ATOM 871 O O . CYS A 1 108 ? -4.671 -13.67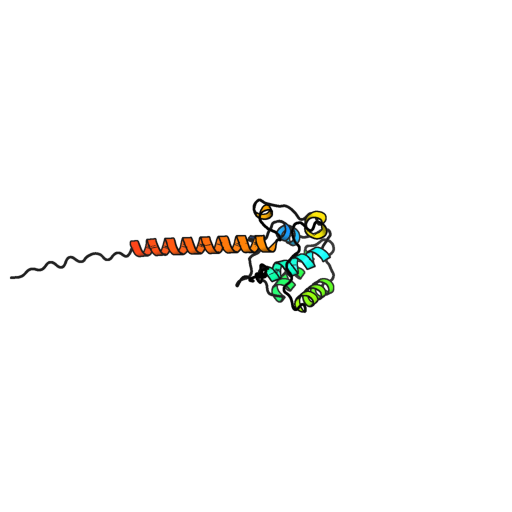7 -4.657 1.00 96.38 108 CYS A O 1
ATOM 873 N N . GLN A 1 109 ? -4.126 -12.643 -2.736 1.00 95.44 109 GLN A N 1
ATOM 874 C CA . GLN A 1 109 ? -4.311 -13.794 -1.843 1.00 95.44 109 GLN A CA 1
ATOM 875 C C . GLN A 1 109 ? -5.395 -13.466 -0.803 1.00 95.44 109 GLN A C 1
ATOM 877 O O . GLN A 1 109 ? -5.080 -12.946 0.269 1.00 95.44 109 GLN A O 1
ATOM 882 N N . PRO A 1 110 ? -6.685 -13.643 -1.143 1.00 95.06 110 PRO A N 1
ATOM 883 C CA . PRO A 1 110 ? -7.781 -13.175 -0.306 1.00 95.06 110 PRO A CA 1
ATOM 884 C C . PRO A 1 110 ? -7.913 -13.988 0.986 1.00 95.06 110 PRO A C 1
ATOM 886 O O . PRO A 1 110 ? -7.753 -15.205 0.995 1.00 95.06 110 PRO A O 1
ATOM 889 N N . ASP A 1 111 ? -8.284 -13.303 2.067 1.00 96.00 111 ASP A N 1
ATOM 890 C CA . ASP A 1 111 ? -8.741 -13.918 3.313 1.00 96.00 111 ASP A CA 1
ATOM 891 C C . ASP A 1 111 ? -10.256 -13.702 3.517 1.00 96.00 111 ASP A C 1
ATOM 893 O O . ASP A 1 111 ? -10.959 -13.134 2.673 1.00 96.00 111 ASP A O 1
ATOM 897 N N . HIS A 1 112 ? -10.776 -14.114 4.674 1.00 95.62 112 HIS A N 1
ATOM 898 C CA . HIS A 1 112 ? -12.193 -13.967 5.013 1.00 95.62 112 HIS A CA 1
ATOM 899 C C . HIS A 1 112 ? -12.696 -12.512 4.976 1.00 95.62 112 HIS A C 1
ATOM 901 O O . HIS A 1 112 ? -13.854 -12.274 4.625 1.00 95.62 112 HIS A O 1
ATOM 907 N N . LEU A 1 113 ? -11.866 -11.523 5.324 1.00 95.69 113 LEU A N 1
ATOM 908 C CA . LEU A 1 113 ? -12.253 -10.111 5.309 1.00 95.69 113 LEU A CA 1
ATOM 909 C C . LEU A 1 113 ? -12.246 -9.537 3.884 1.00 95.69 113 LEU A C 1
ATOM 911 O O . LEU A 1 113 ? -13.058 -8.656 3.593 1.00 95.69 113 LEU A O 1
ATOM 915 N N . CYS A 1 114 ? -11.404 -10.061 2.985 1.00 94.62 114 CYS A N 1
ATOM 916 C CA . CYS A 1 114 ? -11.376 -9.660 1.575 1.00 94.62 114 CYS A CA 1
ATOM 917 C C . CYS A 1 114 ? -12.736 -9.830 0.877 1.00 94.62 114 CYS A C 1
ATOM 919 O O . CYS A 1 114 ? -13.104 -8.987 0.066 1.00 94.62 114 CYS A O 1
ATOM 921 N N . SER A 1 115 ? -13.520 -10.849 1.244 1.00 93.81 115 SER A N 1
ATOM 922 C CA . SER A 1 115 ? -14.868 -11.075 0.687 1.00 93.81 115 SER A CA 1
ATOM 923 C C . SER A 1 115 ? -15.890 -9.981 1.034 1.00 93.81 115 SER A C 1
ATOM 925 O O . SER A 1 115 ? -16.942 -9.885 0.410 1.00 93.81 115 SER A O 1
ATOM 927 N N . LYS A 1 116 ? -15.601 -9.144 2.039 1.00 94.50 116 LYS A N 1
ATOM 928 C CA . LYS A 1 116 ? -16.550 -8.162 2.586 1.00 94.50 116 LYS A CA 1
ATOM 929 C C . LYS A 1 116 ? -16.257 -6.733 2.135 1.00 94.50 116 LYS A C 1
ATOM 931 O O . LYS A 1 116 ? -16.929 -5.810 2.601 1.00 94.50 116 LYS A O 1
ATOM 936 N N . ILE A 1 117 ? -15.226 -6.512 1.322 1.00 94.75 117 ILE A N 1
ATOM 937 C CA . ILE A 1 117 ? -14.705 -5.182 0.984 1.00 94.75 117 ILE A CA 1
ATOM 938 C C . ILE A 1 117 ? -14.655 -4.963 -0.526 1.00 94.75 117 ILE A C 1
ATOM 940 O O . ILE A 1 117 ? -14.447 -5.886 -1.300 1.00 94.75 117 ILE A O 1
ATOM 944 N N . LYS A 1 118 ? -14.777 -3.698 -0.933 1.00 93.50 118 LYS A N 1
ATOM 945 C CA . LYS A 1 118 ? -14.678 -3.290 -2.342 1.00 93.50 118 LYS A CA 1
ATOM 946 C C . LYS A 1 118 ? -13.240 -3.027 -2.808 1.00 93.50 118 LYS A C 1
ATOM 948 O O . LYS A 1 118 ? -12.896 -3.276 -3.959 1.00 93.50 118 LYS A O 1
ATOM 953 N N . ASN A 1 119 ? -12.408 -2.484 -1.923 1.00 94.50 119 ASN A N 1
ATOM 954 C CA . ASN A 1 119 ? -11.034 -2.088 -2.219 1.00 94.50 119 ASN A CA 1
ATOM 955 C C . ASN A 1 119 ? -10.128 -2.342 -0.999 1.00 94.50 119 ASN A C 1
ATOM 957 O O . ASN A 1 119 ? -10.641 -2.504 0.115 1.00 94.50 119 ASN A O 1
ATOM 961 N N . PRO A 1 120 ? -8.795 -2.349 -1.176 1.00 96.69 120 PRO A N 1
ATOM 962 C CA . PRO A 1 120 ? -7.864 -2.660 -0.094 1.00 96.69 120 PRO A CA 1
ATOM 963 C C . PRO A 1 120 ? -7.897 -1.683 1.084 1.00 96.69 120 PRO A C 1
ATOM 965 O O . PRO A 1 120 ? -7.689 -2.111 2.216 1.00 96.69 120 PRO A O 1
ATOM 968 N N . VAL A 1 121 ? -8.180 -0.390 0.877 1.00 96.75 121 VAL A N 1
ATOM 969 C CA . VAL A 1 121 ? -8.202 0.562 2.004 1.00 96.75 121 VAL A CA 1
ATOM 970 C C . VAL A 1 121 ? -9.345 0.264 2.976 1.00 96.75 121 VAL A C 1
ATOM 972 O O . VAL A 1 121 ? -9.143 0.301 4.189 1.00 96.75 121 VAL A O 1
ATOM 975 N N . ASN A 1 122 ? -10.504 -0.175 2.474 1.00 95.75 122 ASN A N 1
ATOM 976 C CA . ASN A 1 122 ? -11.619 -0.600 3.323 1.00 95.75 122 ASN A CA 1
ATOM 977 C C . ASN A 1 122 ? -11.248 -1.774 4.243 1.00 95.75 122 ASN A C 1
ATOM 979 O O . ASN A 1 122 ? -11.812 -1.893 5.330 1.00 95.75 122 ASN A O 1
ATOM 983 N N . TYR A 1 123 ? -10.299 -2.627 3.842 1.00 97.31 123 TYR A N 1
ATOM 984 C CA . TYR A 1 123 ? -9.752 -3.667 4.716 1.00 97.31 123 TYR A CA 1
ATOM 985 C C . TYR A 1 123 ? -9.067 -3.051 5.938 1.00 97.31 123 TYR A C 1
ATOM 987 O O . TYR A 1 123 ? -9.396 -3.370 7.082 1.00 97.31 123 TYR A O 1
ATOM 995 N N . ALA A 1 124 ? -8.105 -2.166 5.667 1.00 97.06 124 ALA A N 1
ATOM 996 C CA . ALA A 1 124 ? -7.207 -1.603 6.661 1.00 97.06 124 ALA A CA 1
ATOM 997 C C . ALA A 1 124 ? -7.981 -0.726 7.652 1.00 97.06 124 ALA A C 1
ATOM 999 O O . ALA A 1 124 ? -7.835 -0.882 8.865 1.00 97.06 124 ALA A O 1
ATOM 1000 N N . LEU A 1 125 ? -8.898 0.104 7.143 1.00 95.50 125 LEU A N 1
ATOM 1001 C CA . LEU A 1 125 ? -9.768 0.934 7.974 1.00 95.50 125 LEU A CA 1
ATOM 1002 C C . LEU A 1 125 ? -10.680 0.094 8.869 1.00 95.50 125 LEU A C 1
ATOM 1004 O O . LEU A 1 125 ? -10.763 0.363 10.064 1.00 95.50 125 LEU A O 1
ATOM 1008 N N . ARG A 1 126 ? -11.314 -0.963 8.341 1.00 95.12 126 ARG A N 1
ATOM 1009 C CA . ARG A 1 126 ? -12.173 -1.842 9.154 1.00 95.12 126 ARG A CA 1
ATOM 1010 C C . ARG A 1 126 ? -11.398 -2.536 10.270 1.00 95.12 126 ARG A C 1
ATOM 1012 O O . ARG A 1 126 ? -11.898 -2.598 11.392 1.00 95.12 126 ARG A O 1
ATOM 1019 N N . LYS A 1 127 ? -10.185 -3.029 9.992 1.00 95.62 127 LYS A N 1
ATOM 1020 C CA . LYS A 1 127 ? -9.323 -3.616 11.030 1.00 95.62 127 LYS A CA 1
ATOM 1021 C C . LYS A 1 127 ? -8.938 -2.592 12.096 1.00 95.62 127 LYS A C 1
ATOM 1023 O O . LYS A 1 127 ? -9.090 -2.880 13.281 1.00 95.62 127 LYS A O 1
ATOM 1028 N N . ALA A 1 128 ? -8.499 -1.402 11.690 1.00 95.06 128 ALA A N 1
ATOM 1029 C CA . ALA A 1 128 ? -8.125 -0.335 12.617 1.00 95.06 128 ALA A CA 1
ATOM 1030 C C . ALA A 1 128 ? -9.303 0.083 13.510 1.00 95.06 128 ALA A C 1
ATOM 1032 O O . ALA A 1 128 ? -9.167 0.195 14.728 1.00 95.06 128 ALA A O 1
ATOM 1033 N N . GLN A 1 129 ? -10.490 0.244 12.923 1.00 93.38 129 GLN A N 1
ATOM 1034 C CA . GLN A 1 129 ? -11.698 0.619 13.652 1.00 93.38 129 GLN A CA 1
ATOM 1035 C C . GLN A 1 129 ? -12.116 -0.464 14.658 1.00 93.38 129 GLN A C 1
ATOM 1037 O O . GLN A 1 129 ? -12.463 -0.151 15.796 1.00 93.38 129 GLN A O 1
ATOM 1042 N N . PHE A 1 130 ? -12.029 -1.741 14.272 1.00 94.06 130 PHE A N 1
ATOM 1043 C CA . PHE A 1 130 ? -12.315 -2.865 15.161 1.00 94.06 130 PHE A CA 1
ATOM 1044 C C . PHE A 1 130 ? -11.386 -2.901 16.382 1.00 94.06 130 PHE A C 1
ATOM 1046 O O . PHE A 1 130 ? -11.872 -3.045 17.505 1.00 94.06 130 PHE A O 1
ATOM 1053 N N . LEU A 1 131 ? -10.077 -2.710 16.190 1.00 93.25 131 LEU A N 1
ATOM 1054 C CA . LEU A 1 131 ? -9.114 -2.677 17.296 1.00 93.25 131 LEU A CA 1
ATOM 1055 C C . LEU A 1 131 ? -9.358 -1.495 18.236 1.00 93.25 131 LEU A C 1
ATOM 1057 O O . LEU A 1 131 ? -9.460 -1.692 19.446 1.00 93.25 131 LEU A O 1
ATOM 1061 N N . ARG A 1 132 ? -9.587 -0.295 17.687 1.00 91.88 132 ARG A N 1
ATOM 1062 C CA . ARG A 1 132 ? -9.950 0.891 18.480 1.00 91.88 132 ARG A CA 1
ATOM 1063 C C . ARG A 1 132 ? -11.191 0.642 19.342 1.00 91.88 132 ARG A C 1
ATOM 1065 O O . ARG A 1 132 ? -11.212 1.003 20.518 1.00 91.88 132 ARG A O 1
ATOM 1072 N N . MET A 1 133 ? -12.218 -0.012 18.793 1.00 91.56 133 MET A N 1
ATOM 1073 C CA . MET A 1 133 ? -13.417 -0.375 19.558 1.00 91.56 133 MET A CA 1
ATOM 1074 C C . MET A 1 133 ? -13.119 -1.383 20.678 1.00 91.56 133 MET A C 1
ATOM 1076 O O . MET A 1 133 ? -13.666 -1.247 21.775 1.00 91.56 133 MET A O 1
ATOM 1080 N N . GLN A 1 134 ? -12.261 -2.378 20.438 1.00 93.31 134 GLN A N 1
ATOM 1081 C CA . GLN A 1 134 ? -11.867 -3.344 21.468 1.00 93.31 134 GLN A CA 1
ATOM 1082 C C . GLN A 1 134 ? -11.089 -2.687 22.613 1.00 93.31 134 GLN A C 1
ATOM 1084 O O . GLN A 1 134 ? -11.403 -2.913 23.782 1.00 93.31 134 GLN A O 1
ATOM 1089 N N . GLU A 1 135 ? -10.139 -1.811 22.298 1.00 91.75 135 GLU A N 1
ATOM 1090 C CA . GLU A 1 135 ? -9.372 -1.069 23.301 1.00 91.75 135 GLU A CA 1
ATOM 1091 C C . GLU A 1 135 ? -10.265 -0.180 24.171 1.00 91.75 135 GLU A C 1
ATOM 1093 O O . GLU A 1 135 ? -10.105 -0.128 25.392 1.00 91.75 135 GLU A O 1
ATOM 1098 N N . GLN A 1 136 ? -11.239 0.505 23.565 1.00 91.00 136 GLN A N 1
ATOM 1099 C CA . GLN A 1 136 ? -12.197 1.331 24.301 1.00 91.00 136 GLN A CA 1
ATOM 1100 C C . GLN A 1 136 ? -13.060 0.493 25.251 1.00 91.00 136 GLN A C 1
ATOM 1102 O O . GLN A 1 136 ? -13.274 0.897 26.397 1.00 91.00 136 GLN A O 1
ATOM 1107 N N . LYS A 1 137 ? -13.524 -0.687 24.813 1.00 91.56 137 LYS A N 1
ATOM 1108 C CA . LYS A 1 137 ? -14.266 -1.627 25.669 1.00 91.56 137 LYS A CA 1
ATOM 1109 C C . LYS A 1 137 ? -13.407 -2.118 26.837 1.00 91.56 137 LYS A C 1
ATOM 1111 O O . LYS A 1 137 ? -13.860 -2.065 27.978 1.00 91.56 137 LYS A O 1
ATOM 1116 N N . ALA A 1 138 ? -12.153 -2.494 26.585 1.00 90.62 138 ALA A N 1
ATOM 1117 C CA . ALA A 1 138 ? -11.223 -2.931 27.626 1.00 90.62 138 ALA A CA 1
ATOM 1118 C C . ALA A 1 138 ? -10.925 -1.821 28.656 1.00 90.62 138 ALA A C 1
ATOM 1120 O O . ALA A 1 138 ? -10.928 -2.068 29.864 1.00 90.62 138 ALA A O 1
ATOM 1121 N N . LYS A 1 139 ? -10.729 -0.574 28.202 1.00 88.00 139 LYS A N 1
ATOM 1122 C CA . LYS A 1 139 ? -10.526 0.596 29.078 1.00 88.00 139 LYS A CA 1
ATOM 1123 C C . LYS A 1 139 ? -11.757 0.888 29.946 1.00 88.00 139 LYS A C 1
ATOM 1125 O O . LYS A 1 139 ? -11.601 1.196 31.128 1.00 88.00 139 LYS A O 1
ATOM 1130 N N . LYS A 1 140 ? -12.973 0.764 29.395 1.00 82.50 140 LYS A N 1
ATOM 1131 C CA . LYS A 1 140 ? -14.229 0.907 30.157 1.00 82.50 140 LYS A CA 1
ATOM 1132 C C . LYS A 1 140 ? -14.386 -0.200 31.205 1.00 82.50 140 LYS A C 1
ATOM 1134 O O . LYS A 1 140 ? -14.648 0.118 32.361 1.00 82.50 140 LYS A O 1
ATOM 1139 N N . GLY A 1 141 ? -14.129 -1.460 30.845 1.00 77.56 141 GLY A N 1
ATOM 1140 C CA . GLY A 1 141 ? -14.175 -2.595 31.778 1.00 77.56 141 GLY A CA 1
ATOM 1141 C C . GLY A 1 141 ? -13.208 -2.453 32.962 1.00 77.56 141 GLY A C 1
ATOM 1142 O O . GLY A 1 141 ? -13.599 -2.699 34.101 1.00 77.56 141 GLY A O 1
ATOM 1143 N N . LYS A 1 142 ? -11.983 -1.956 32.722 1.00 72.12 142 LYS A N 1
ATOM 1144 C CA . LYS A 1 142 ? -10.997 -1.657 33.784 1.00 72.12 142 LYS A CA 1
ATOM 1145 C C . LYS A 1 142 ? -11.395 -0.479 34.684 1.00 72.12 142 LYS A C 1
ATOM 1147 O O . LYS A 1 142 ? -11.058 -0.474 35.863 1.00 72.12 142 LYS A O 1
ATOM 1152 N N . ARG A 1 143 ? -12.079 0.541 34.147 1.00 69.38 143 ARG A N 1
ATOM 1153 C CA . ARG A 1 143 ? -12.576 1.679 34.947 1.00 69.38 143 ARG A CA 1
ATOM 1154 C C . ARG A 1 143 ? -13.721 1.273 35.875 1.00 69.38 143 ARG A C 1
ATOM 1156 O O . ARG A 1 143 ? -13.757 1.759 36.998 1.00 69.38 143 ARG A O 1
ATOM 1163 N N . ILE A 1 144 ? -14.610 0.390 35.419 1.00 69.44 144 ILE A N 1
ATOM 1164 C CA . ILE A 1 144 ? -15.717 -0.143 36.228 1.00 69.44 144 ILE A CA 1
ATOM 1165 C C . ILE A 1 144 ? -15.158 -0.971 37.393 1.00 69.44 144 ILE A C 1
ATOM 1167 O O . ILE A 1 144 ? -15.393 -0.630 38.544 1.00 69.44 144 ILE A O 1
ATOM 1171 N N . SER A 1 145 ? -14.266 -1.926 37.115 1.00 58.25 145 SER A N 1
ATOM 1172 C CA . SER A 1 145 ? -13.653 -2.767 38.159 1.00 58.25 145 SER A CA 1
ATOM 1173 C C . SER A 1 145 ? -12.792 -1.992 39.173 1.00 58.25 145 SER A C 1
ATOM 1175 O O . SER A 1 145 ? -12.777 -2.347 40.348 1.00 58.25 145 SER A O 1
ATOM 1177 N N . LYS A 1 146 ? -12.130 -0.889 38.777 1.00 58.81 146 LYS A N 1
ATOM 1178 C CA . LYS A 1 146 ? -11.463 0.020 39.736 1.00 58.81 146 LYS A CA 1
ATOM 1179 C C . LYS A 1 146 ? -12.444 0.817 40.601 1.00 58.81 146 LYS A C 1
ATOM 1181 O O . LYS A 1 146 ? -12.137 1.078 41.761 1.00 58.81 146 LYS A O 1
ATOM 1186 N N . LYS A 1 147 ? -13.593 1.221 40.051 1.00 55.53 147 LYS A N 1
ATOM 1187 C CA . LYS A 1 147 ? -14.626 1.964 40.787 1.00 55.53 147 LYS A CA 1
ATOM 1188 C C . LYS A 1 147 ? -15.316 1.072 41.825 1.00 55.53 147 LYS A C 1
ATOM 1190 O O . LYS A 1 147 ? -15.538 1.533 42.935 1.00 55.53 147 LYS A O 1
ATOM 1195 N N . ASP A 1 148 ? -15.531 -0.203 41.506 1.00 57.94 148 ASP A N 1
ATOM 1196 C CA . ASP A 1 148 ? -16.120 -1.178 42.435 1.00 57.94 148 ASP A CA 1
ATOM 1197 C C . ASP A 1 148 ? -15.163 -1.528 43.596 1.00 57.94 148 ASP A C 1
ATOM 1199 O O . ASP A 1 148 ? -15.597 -1.737 44.727 1.00 57.94 148 ASP A O 1
ATOM 1203 N N . SER A 1 149 ? -13.842 -1.495 43.357 1.00 54.88 149 SER A N 1
ATOM 1204 C CA . SER A 1 149 ? -12.813 -1.709 44.392 1.00 54.88 149 SER A CA 1
ATOM 1205 C C . SER A 1 149 ? -12.549 -0.509 45.323 1.00 54.88 149 SER A C 1
ATOM 1207 O O . SER A 1 149 ? -11.856 -0.665 46.325 1.00 54.88 149 SER A O 1
ATOM 1209 N N . LEU A 1 150 ? -13.088 0.679 45.018 1.00 58.56 150 LEU A N 1
ATOM 1210 C CA . LEU A 1 150 ? -13.034 1.877 45.872 1.00 58.56 150 LEU A CA 1
ATOM 1211 C C . LEU A 1 150 ? -14.439 2.200 46.410 1.00 58.56 150 LEU A C 1
ATOM 1213 O O . LEU A 1 150 ? -14.967 3.292 46.214 1.00 58.56 150 LEU A O 1
ATOM 1217 N N . SER A 1 151 ? -15.054 1.239 47.095 1.00 48.12 151 SER A N 1
ATOM 1218 C CA . SER A 1 151 ? -16.217 1.514 47.944 1.00 48.12 151 SER A CA 1
ATOM 1219 C C . SER A 1 151 ? -15.713 1.872 49.354 1.00 48.12 151 SER A C 1
ATOM 1221 O O . SER A 1 151 ? -14.912 1.113 49.906 1.00 48.12 151 SER A O 1
ATOM 1223 N N . PRO A 1 152 ? -16.091 3.025 49.939 1.00 52.12 152 PRO A N 1
ATOM 1224 C CA . PRO A 1 152 ? -15.556 3.475 51.222 1.00 52.12 152 PRO A CA 1
ATOM 1225 C C . PRO A 1 152 ? -15.985 2.544 52.363 1.00 52.12 152 PRO A C 1
ATOM 1227 O O . PRO A 1 152 ? -17.156 2.183 52.472 1.00 52.12 152 PRO A O 1
ATOM 1230 N N . LYS A 1 153 ? -15.030 2.178 53.233 1.00 51.34 153 LYS A N 1
ATOM 1231 C CA . LYS A 1 153 ? -15.317 1.546 54.527 1.00 51.34 153 LYS A CA 1
ATOM 1232 C C . LYS A 1 153 ? -16.258 2.475 55.297 1.00 51.34 153 LYS A C 1
ATOM 1234 O O . LYS A 1 153 ? -15.869 3.592 55.630 1.00 51.34 153 LYS A O 1
ATOM 1239 N N . ILE A 1 154 ? -17.484 2.020 55.542 1.00 52.47 154 ILE A N 1
ATOM 1240 C CA . ILE A 1 154 ? -18.436 2.680 56.435 1.00 52.47 154 ILE A CA 1
ATOM 1241 C C . ILE A 1 154 ? -17.770 2.719 57.815 1.00 52.47 154 ILE A C 1
ATOM 1243 O O . ILE A 1 154 ? -17.554 1.679 58.433 1.00 52.47 154 ILE A O 1
ATOM 1247 N N . VAL A 1 155 ? -17.359 3.909 58.251 1.00 52.47 155 VAL A N 1
ATOM 1248 C CA . VAL A 1 155 ? -16.907 4.147 59.623 1.00 52.47 155 VAL A CA 1
ATOM 1249 C C . VAL A 1 155 ? -18.171 4.231 60.469 1.00 52.47 155 VAL A C 1
ATOM 1251 O O . VAL A 1 155 ? -18.917 5.205 60.385 1.00 52.47 155 VAL A O 1
ATOM 1254 N N . GLU A 1 156 ? -18.448 3.174 61.229 1.00 44.66 156 GLU A N 1
ATOM 1255 C CA . GLU A 1 156 ? -19.486 3.171 62.256 1.00 44.66 156 GLU A CA 1
ATOM 1256 C C . GLU A 1 156 ? -19.098 4.169 63.356 1.00 44.66 156 GLU A C 1
ATOM 1258 O O . GLU A 1 156 ? -18.273 3.879 64.222 1.00 44.66 156 GLU A O 1
ATOM 1263 N N . ASN A 1 157 ? -19.693 5.361 63.329 1.00 48.28 157 ASN A N 1
ATOM 1264 C CA . ASN A 1 157 ? -19.678 6.258 64.478 1.00 48.28 157 ASN A CA 1
ATOM 1265 C C . ASN A 1 157 ? -20.650 5.704 65.524 1.00 48.28 157 ASN A C 1
ATOM 1267 O O . ASN A 1 157 ? -21.866 5.789 65.355 1.00 48.28 157 ASN A O 1
ATOM 1271 N N . LYS A 1 158 ? -20.115 5.142 66.612 1.00 50.62 158 LYS A N 1
ATOM 1272 C CA . LYS A 1 158 ? -20.902 4.834 67.808 1.00 50.62 158 LYS A CA 1
ATOM 1273 C C . LYS A 1 158 ? -21.121 6.116 68.604 1.00 50.62 158 LYS A C 1
ATOM 1275 O O . LYS A 1 158 ? -20.185 6.688 69.151 1.00 50.62 158 LYS A O 1
ATOM 1280 N N . THR A 1 159 ? -22.374 6.544 68.649 1.00 47.72 159 THR A N 1
ATOM 1281 C CA . THR A 1 159 ? -22.921 7.478 69.631 1.00 47.72 159 THR A CA 1
ATOM 1282 C C . THR A 1 159 ? -23.070 6.798 70.994 1.00 47.72 159 THR A C 1
ATOM 1284 O O . THR A 1 159 ? -23.647 5.718 71.083 1.00 47.72 159 THR A O 1
ATOM 1287 N N . GLY A 1 160 ? -22.597 7.472 72.037 1.00 39.53 160 GLY A N 1
ATOM 1288 C CA . GLY A 1 160 ? -22.895 7.276 73.463 1.00 39.53 160 GLY A CA 1
ATOM 1289 C C . GLY A 1 160 ? -22.324 8.520 74.145 1.00 39.53 160 GLY A C 1
ATOM 1290 O O . GLY A 1 160 ? -21.123 8.737 74.035 1.00 39.53 160 GLY A O 1
ATOM 1291 N N . ASN A 1 161 ? -23.081 9.544 74.540 1.00 45.62 161 ASN A N 1
ATOM 1292 C CA . ASN A 1 161 ? -24.212 9.629 75.468 1.00 45.62 161 ASN A CA 1
ATOM 1293 C C . ASN A 1 161 ? -23.904 9.057 76.859 1.00 45.62 161 ASN A C 1
ATOM 1295 O O . ASN A 1 161 ? -23.776 7.843 77.000 1.00 45.62 161 ASN A O 1
ATOM 1299 N N . GLU A 1 162 ? -23.892 10.008 77.803 1.00 37.91 162 GLU A N 1
ATOM 1300 C CA . GLU A 1 162 ? -23.839 9.945 79.276 1.00 37.91 162 GLU A CA 1
ATOM 1301 C C . GLU A 1 162 ? -22.460 9.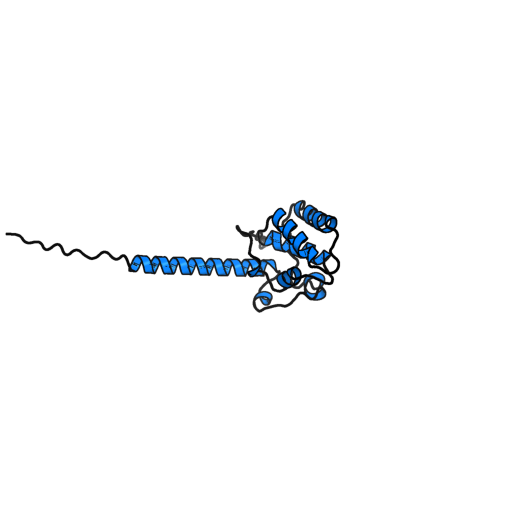872 79.943 1.00 37.91 162 GLU A C 1
ATOM 1303 O O . GLU A 1 162 ? -21.719 8.882 79.769 1.00 37.91 162 GLU A O 1
#

Sequence (162 aa):
MFSSLKKEFDKPSEAVPEELFPPCIKLILAGLKDGRKRAVFILINFLKSAGWDYDTIEEKLIAWNKKNGGPLREVTLKGQLRYHKAQQKEMLPPNCEAKQYYVEMGVCQPDHLCSKIKNPVNYALRKAQFLRMQEQKAKKGKRISKKDSLSPKIVENKTGNE

Foldseek 3Di:
DPDPPPPDLDADPAAQDPVQFFQLLVLVQQEAADDLLLSLQQQLLQRVSRRDDLVVSLVSSVVSQVNYDDRDDSCSSVVSSVVCVPDPDRDHHAFPPPCVRRPVRVSDDDDPVSVVDGHRNVSRVVSVVVVVVVVVVVVVVVVVVVVVVPDDDPDDDDDDDD

Secondary structure (DSSP, 8-state):
------------SSPPPGGGS-HHHHHHHH--SS-HHHHHHHHHHHHHHTT--HHHHHHHHHHHHHTSSSPPPHHHHHHHHHHHHT-SSPPPPPPTT-HHHHTTTT-----TTGGG-SSHHHHHHHHHHHHHHHHHHHHHHHHHHHHHT-------------

Radius of gyration: 24.36 Å; chains: 1; bounding box: 51×32×93 Å

pLDDT: mean 86.51, std 17.3, range [37.91, 98.44]